Protein AF-A0A0G1VNF2-F1 (afdb_monomer_lite)

Foldseek 3Di:
DDDPDDDDDDPDDDDAAAAAEDPDPRLLLVLLCVLLVCVVVVVDLFSLVPCVDPNVCVPPNDPVSVVVDDDRPHDHDPPNRVVSNDDDDPVSVVLVVCCRVVRAYTDDPVVSVVVVVVD

Structure (mmCIF, N/CA/C/O backbone):
data_AF-A0A0G1VNF2-F1
#
_entry.id   AF-A0A0G1VNF2-F1
#
loop_
_atom_site.group_PDB
_atom_site.id
_atom_site.type_symbol
_atom_site.label_atom_id
_atom_site.label_alt_id
_atom_site.label_comp_id
_atom_site.label_asym_id
_atom_site.label_entity_id
_atom_site.label_seq_id
_atom_site.pdbx_PDB_ins_code
_atom_site.Cartn_x
_atom_site.Cartn_y
_atom_site.Cartn_z
_atom_site.occupancy
_atom_site.B_iso_or_equiv
_atom_site.auth_seq_id
_atom_site.auth_comp_id
_atom_site.auth_asym_id
_atom_site.auth_atom_id
_atom_site.pdbx_PDB_model_num
ATOM 1 N N . MET A 1 1 ? -29.318 34.586 -4.773 1.00 45.94 1 MET A N 1
ATOM 2 C CA . MET A 1 1 ? -29.113 33.212 -4.265 1.00 45.94 1 MET A CA 1
ATOM 3 C C . MET A 1 1 ? -27.645 32.850 -4.503 1.00 45.94 1 MET A C 1
ATOM 5 O O . MET A 1 1 ? -27.265 32.689 -5.652 1.00 45.94 1 MET A O 1
ATOM 9 N N . LYS A 1 2 ? -26.776 32.887 -3.480 1.00 45.94 2 LYS A N 1
ATOM 10 C CA . LYS A 1 2 ? -25.332 32.631 -3.655 1.00 45.94 2 LYS A CA 1
ATOM 11 C C . LYS A 1 2 ? -25.020 31.154 -3.403 1.00 45.94 2 LYS A C 1
ATOM 13 O O . LYS A 1 2 ? -25.146 30.673 -2.281 1.00 45.94 2 LYS A O 1
ATOM 18 N N . THR A 1 3 ? -24.579 30.490 -4.464 1.00 50.94 3 THR A N 1
ATOM 19 C CA . THR A 1 3 ? -23.721 29.304 -4.466 1.00 50.94 3 THR A CA 1
ATOM 20 C C . THR A 1 3 ? -22.710 29.198 -3.320 1.00 50.94 3 THR A C 1
ATOM 22 O O . THR A 1 3 ? -21.664 29.822 -3.464 1.00 50.94 3 THR A O 1
ATOM 25 N N . LYS A 1 4 ? -22.908 28.487 -2.200 1.00 53.19 4 LYS A N 1
ATOM 26 C CA . LYS A 1 4 ? -21.778 28.186 -1.282 1.00 53.19 4 LYS A CA 1
ATOM 27 C C . LYS A 1 4 ? -20.892 27.088 -1.901 1.00 53.19 4 LYS A C 1
ATOM 29 O O . LYS A 1 4 ? -20.850 25.972 -1.398 1.00 53.19 4 LYS A O 1
ATOM 34 N N . SER A 1 5 ? -20.225 27.367 -3.019 1.00 62.59 5 SER A N 1
ATOM 35 C CA . SER A 1 5 ? -19.241 26.448 -3.600 1.00 62.59 5 SER A CA 1
ATOM 36 C C . SER A 1 5 ? -17.854 26.738 -3.028 1.00 62.59 5 SER A C 1
ATOM 38 O O . SER A 1 5 ? -17.306 27.824 -3.211 1.00 62.59 5 SER A O 1
ATOM 40 N N . ILE A 1 6 ? -17.284 25.754 -2.336 1.00 58.75 6 ILE A N 1
ATOM 41 C CA . ILE A 1 6 ? -15.871 25.712 -1.946 1.00 58.75 6 ILE A CA 1
ATOM 42 C C . ILE A 1 6 ? -15.146 24.785 -2.925 1.00 58.75 6 ILE A C 1
ATOM 44 O O . ILE A 1 6 ? -15.425 23.591 -2.958 1.00 58.75 6 ILE A O 1
ATOM 48 N N . GLY A 1 7 ? -14.250 25.353 -3.737 1.00 55.41 7 GLY A N 1
ATOM 49 C CA . GLY A 1 7 ? -13.439 24.630 -4.723 1.00 55.41 7 GLY A CA 1
ATOM 50 C C . GLY A 1 7 ? -13.401 25.339 -6.077 1.00 55.41 7 GLY A C 1
ATOM 51 O O . GLY A 1 7 ? -14.222 25.060 -6.941 1.00 55.41 7 GLY A O 1
ATOM 52 N N . HIS A 1 8 ? -12.444 26.250 -6.264 1.00 64.31 8 HIS A N 1
ATOM 53 C CA . HIS A 1 8 ? -12.101 26.792 -7.581 1.00 64.31 8 HIS A CA 1
ATOM 54 C C . HIS A 1 8 ? -10.739 26.202 -7.976 1.00 64.31 8 HIS A C 1
ATOM 56 O O . HIS A 1 8 ? -9.764 26.397 -7.253 1.00 64.31 8 HIS A O 1
ATOM 62 N N . GLY A 1 9 ? -10.686 25.432 -9.067 1.00 70.88 9 GLY A N 1
ATOM 63 C CA . GLY A 1 9 ? -9.479 24.748 -9.552 1.00 70.88 9 GLY A CA 1
ATOM 64 C C . GLY A 1 9 ? -9.747 23.318 -10.039 1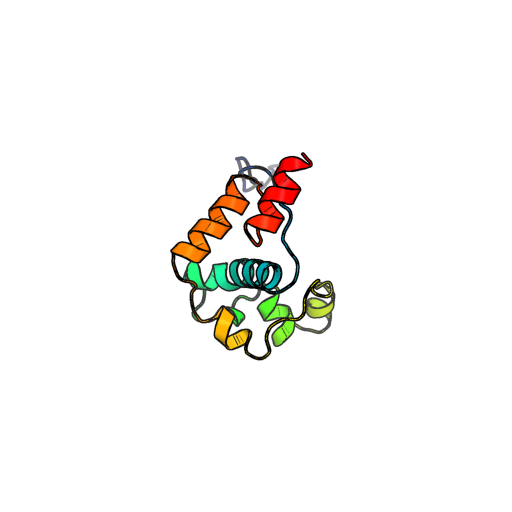.00 70.88 9 GLY A C 1
ATOM 65 O O . GLY A 1 9 ? -10.823 22.764 -9.818 1.00 70.88 9 GLY A O 1
ATOM 66 N N . HIS A 1 10 ? -8.767 22.705 -10.706 1.00 70.94 10 HIS A N 1
ATOM 67 C CA . HIS A 1 10 ? -8.861 21.309 -11.137 1.00 70.94 10 HIS A CA 1
ATOM 68 C C . HIS A 1 10 ? -8.750 20.375 -9.920 1.00 70.94 10 HIS A C 1
ATOM 70 O O . HIS A 1 10 ? -7.657 20.165 -9.392 1.00 70.94 10 HIS A O 1
ATOM 76 N N . LEU A 1 11 ? -9.887 19.816 -9.477 1.00 73.94 11 LEU A N 1
ATOM 77 C CA . LEU A 1 11 ? -9.961 18.805 -8.407 1.00 73.94 11 LEU A CA 1
ATOM 78 C C . LEU A 1 11 ? -9.088 17.577 -8.715 1.00 73.94 11 LEU A C 1
ATOM 80 O O . LEU A 1 11 ? -8.537 16.955 -7.809 1.00 73.94 11 LEU A O 1
ATOM 84 N N . TYR A 1 12 ? -8.953 17.248 -9.999 1.00 74.00 12 TYR A N 1
ATOM 85 C CA . TYR A 1 12 ? -8.151 16.138 -10.488 1.00 74.00 12 TYR A CA 1
ATOM 86 C C . TYR A 1 12 ? -6.847 16.652 -11.091 1.00 74.00 12 TYR A C 1
ATOM 88 O O . TYR A 1 12 ? -6.850 17.487 -11.993 1.00 74.00 12 TYR A O 1
ATOM 96 N N . GLN A 1 13 ? -5.731 16.123 -10.598 1.00 73.44 13 GLN A N 1
ATOM 97 C CA . GLN A 1 13 ? -4.398 16.372 -11.136 1.00 73.44 13 GLN A CA 1
ATOM 98 C C . GLN A 1 13 ? -3.996 15.163 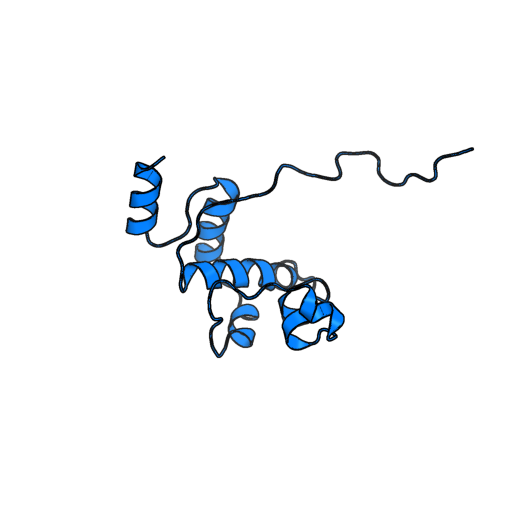-11.993 1.00 73.44 13 GLN A C 1
ATOM 100 O O . GLN A 1 13 ? -3.367 14.225 -11.508 1.00 73.44 13 GLN A O 1
ATOM 105 N N . GLY A 1 14 ? -4.416 15.171 -13.262 1.00 76.88 14 GLY A N 1
ATOM 106 C CA . GLY A 1 14 ? -4.137 14.106 -14.232 1.00 76.88 14 GLY A CA 1
ATOM 107 C C . GLY A 1 14 ? -5.167 12.969 -14.273 1.00 76.88 14 GLY A C 1
ATOM 108 O O . GLY A 1 14 ? -6.163 12.963 -13.551 1.00 76.88 14 GLY A O 1
ATOM 109 N N . THR A 1 15 ? -4.928 12.014 -15.174 1.00 83.56 15 THR A N 1
ATOM 110 C CA . THR A 1 15 ? -5.737 10.798 -15.347 1.00 83.56 15 THR A CA 1
ATOM 111 C C . THR A 1 15 ? -5.365 9.711 -14.329 1.00 83.56 15 THR A C 1
ATOM 113 O O . THR A 1 15 ? -4.421 9.851 -13.548 1.00 83.56 15 THR A O 1
ATOM 116 N N . TYR A 1 16 ? -6.098 8.594 -14.345 1.00 85.25 16 TYR A N 1
ATOM 117 C CA . TYR A 1 16 ? -5.722 7.391 -13.601 1.00 85.25 16 TYR A CA 1
ATOM 118 C C . 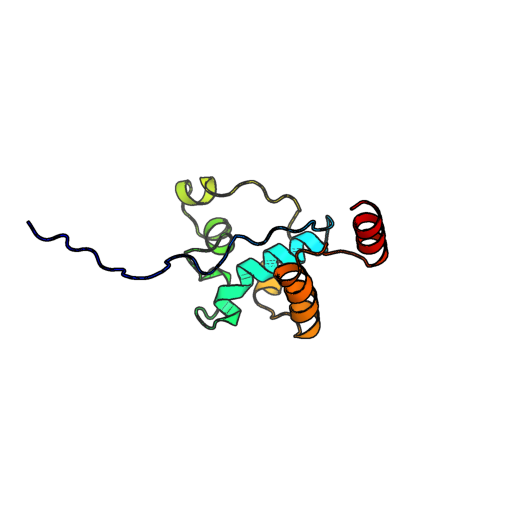TYR A 1 16 ? -4.450 6.745 -14.179 1.00 85.25 16 TYR A C 1
ATOM 120 O O . TYR A 1 16 ? -4.106 6.936 -15.347 1.00 85.25 16 TYR A O 1
ATOM 128 N N . LYS A 1 17 ? -3.754 5.951 -13.359 1.00 88.19 17 LYS A N 1
ATOM 129 C CA . LYS A 1 17 ? -2.634 5.104 -13.795 1.00 88.19 17 LYS A CA 1
ATOM 130 C C . LYS A 1 17 ? -3.114 3.667 -13.947 1.00 88.19 17 LYS A C 1
ATOM 132 O O . LYS A 1 17 ? -3.770 3.144 -13.050 1.00 88.19 17 LYS A O 1
ATOM 137 N N . SER A 1 18 ? -2.799 3.049 -15.079 1.00 91.56 18 SER A N 1
ATOM 138 C CA . SER A 1 18 ? -3.124 1.657 -15.384 1.00 91.56 18 SER A CA 1
ATOM 139 C C . SER A 1 18 ? -1.970 1.047 -16.162 1.00 91.56 18 SER A C 1
ATOM 141 O O . SER A 1 18 ? -1.459 1.666 -17.093 1.00 91.56 18 SER A O 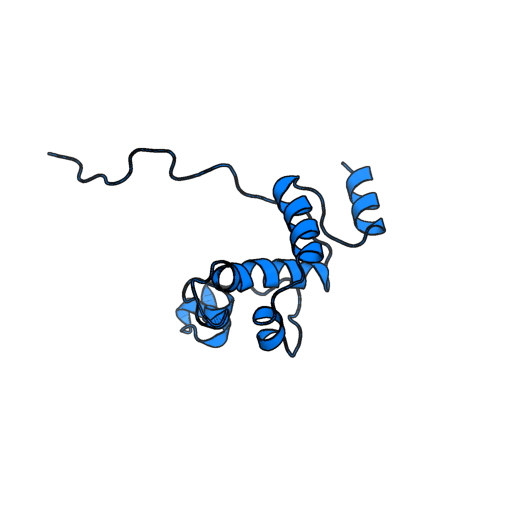1
ATOM 143 N N . PHE A 1 19 ? -1.531 -0.126 -15.728 1.00 92.94 19 PHE A N 1
ATOM 144 C CA . PHE A 1 19 ? -0.462 -0.891 -16.349 1.00 92.94 19 PHE A CA 1
ATOM 145 C C . PHE A 1 19 ? -0.643 -2.377 -16.004 1.00 92.94 19 PHE A C 1
ATOM 147 O O . PHE A 1 19 ? -1.233 -2.682 -14.961 1.00 92.94 19 PHE A O 1
ATOM 154 N N . PRO A 1 20 ? -0.175 -3.302 -16.860 1.00 95.00 20 PRO A N 1
ATOM 155 C CA . PRO A 1 20 ? -0.202 -4.729 -16.562 1.00 95.00 20 PRO A CA 1
ATOM 156 C C . PRO A 1 20 ? 0.685 -5.061 -15.362 1.00 95.00 20 PRO A C 1
ATOM 158 O O . PRO A 1 20 ? 1.794 -4.542 -15.246 1.00 95.00 20 PRO A O 1
ATOM 161 N N . ILE A 1 21 ? 0.208 -5.952 -14.503 1.00 95.00 21 ILE A N 1
ATOM 162 C CA . ILE A 1 21 ? 0.963 -6.476 -13.366 1.00 95.00 21 ILE A CA 1
ATOM 163 C C . ILE A 1 21 ? 0.998 -7.990 -13.521 1.00 95.00 21 ILE A C 1
ATOM 165 O O . ILE A 1 21 ? -0.048 -8.593 -13.772 1.00 95.00 21 ILE A O 1
ATOM 169 N N . GLU A 1 22 ? 2.182 -8.584 -13.423 1.00 94.50 22 GLU A N 1
ATOM 170 C CA . GLU A 1 22 ? 2.314 -10.036 -13.393 1.00 94.50 22 GLU A CA 1
ATOM 171 C C . GLU A 1 22 ? 1.633 -10.596 -12.135 1.00 94.50 22 GLU A C 1
ATOM 173 O O . GLU A 1 22 ? 1.583 -9.941 -11.087 1.00 94.50 22 GLU A O 1
ATOM 178 N N . GLU A 1 23 ? 1.042 -11.784 -12.246 1.00 87.44 23 GLU A N 1
ATOM 179 C CA . GLU A 1 23 ? 0.414 -12.438 -11.098 1.00 87.44 23 GLU A CA 1
ATOM 180 C C . GLU A 1 23 ? 1.475 -12.819 -10.036 1.00 87.44 23 GLU A C 1
ATOM 182 O O . GLU A 1 23 ? 2.650 -12.466 -10.134 1.00 87.44 23 GLU A O 1
ATOM 187 N N . ASP A 1 24 ? 1.058 -13.468 -8.952 1.00 88.50 24 ASP A N 1
ATOM 188 C CA . ASP A 1 24 ? 1.933 -13.860 -7.838 1.00 88.50 24 ASP A CA 1
ATOM 189 C C . ASP A 1 24 ? 2.478 -12.684 -6.998 1.00 88.50 24 ASP A C 1
ATOM 191 O O . ASP A 1 24 ? 1.728 -11.820 -6.520 1.00 88.50 24 ASP A O 1
ATOM 195 N N . GLN A 1 25 ? 3.788 -12.684 -6.729 1.00 90.94 25 GLN A N 1
ATOM 196 C CA . GLN A 1 25 ? 4.444 -11.762 -5.800 1.00 90.94 25 GLN A CA 1
ATOM 197 C C . GLN A 1 25 ? 4.359 -10.302 -6.258 1.00 90.94 25 GLN A C 1
ATOM 199 O O . GLN A 1 25 ? 4.231 -9.397 -5.427 1.00 90.94 25 GLN A O 1
ATOM 204 N N . HIS A 1 26 ? 4.355 -10.064 -7.569 1.00 92.94 26 HIS A N 1
ATOM 205 C CA . HIS A 1 26 ? 4.317 -8.727 -8.158 1.00 92.94 26 HIS A CA 1
ATOM 206 C C . HIS A 1 26 ? 2.996 -8.028 -7.835 1.00 92.94 26 HIS A C 1
ATOM 208 O O . HIS A 1 26 ? 2.991 -6.914 -7.303 1.00 92.94 26 HIS A O 1
ATOM 214 N N . ALA A 1 27 ? 1.872 -8.729 -8.008 1.00 94.00 27 ALA A N 1
ATOM 215 C CA . ALA A 1 27 ? 0.555 -8.251 -7.598 1.00 94.00 27 ALA A CA 1
ATOM 216 C C . ALA A 1 27 ? 0.479 -7.949 -6.091 1.00 94.00 27 ALA A C 1
ATOM 218 O O . ALA A 1 27 ? -0.032 -6.895 -5.696 1.00 94.00 27 ALA A O 1
ATOM 219 N N . THR A 1 28 ? 1.027 -8.821 -5.234 1.00 94.12 28 THR A N 1
ATOM 220 C CA . THR A 1 28 ? 1.055 -8.557 -3.782 1.00 94.12 28 THR A CA 1
ATOM 221 C C . THR A 1 28 ? 1.907 -7.337 -3.425 1.00 94.12 28 THR A C 1
ATOM 223 O O . THR A 1 28 ? 1.520 -6.566 -2.543 1.00 94.12 28 THR A O 1
ATOM 226 N N . THR A 1 29 ? 2.999 -7.094 -4.155 1.00 93.44 29 THR A N 1
ATOM 227 C CA . THR A 1 29 ? 3.858 -5.916 -3.985 1.00 93.44 29 THR A CA 1
ATOM 228 C C . THR A 1 29 ? 3.117 -4.625 -4.316 1.00 93.44 29 THR A C 1
ATOM 230 O O . THR A 1 29 ? 3.172 -3.669 -3.537 1.00 93.44 29 THR A O 1
ATOM 233 N N . VAL A 1 30 ? 2.337 -4.597 -5.402 1.00 94.38 30 VAL A N 1
ATOM 234 C CA . VAL A 1 30 ? 1.522 -3.420 -5.749 1.00 94.38 30 VAL A CA 1
ATOM 235 C C . VAL A 1 30 ? 0.422 -3.172 -4.712 1.00 94.38 30 VAL A C 1
ATOM 237 O O . VAL A 1 30 ? 0.214 -2.031 -4.291 1.00 94.38 30 VAL A O 1
ATOM 240 N N . ILE A 1 31 ? -0.257 -4.227 -4.242 1.00 95.19 31 ILE A N 1
ATOM 241 C CA . 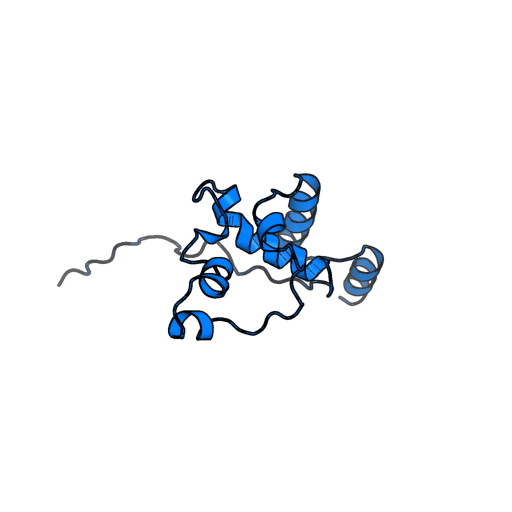ILE A 1 31 ? -1.272 -4.110 -3.181 1.00 95.19 31 ILE A CA 1
ATOM 242 C C . ILE A 1 31 ? -0.640 -3.540 -1.905 1.00 95.19 31 ILE A C 1
ATOM 244 O O . ILE A 1 31 ? -1.160 -2.575 -1.334 1.00 95.19 31 ILE A O 1
ATOM 248 N N . ARG A 1 32 ? 0.513 -4.081 -1.490 1.00 94.94 32 ARG A N 1
ATOM 249 C CA . ARG A 1 32 ? 1.264 -3.597 -0.328 1.00 94.94 32 ARG A CA 1
ATOM 250 C C . ARG A 1 32 ? 1.671 -2.141 -0.496 1.00 94.94 32 ARG A C 1
ATOM 252 O O . ARG A 1 32 ? 1.495 -1.370 0.441 1.00 94.94 32 ARG A O 1
ATOM 259 N N . TYR A 1 33 ? 2.154 -1.739 -1.669 1.00 94.25 33 TYR A N 1
ATOM 260 C CA . TYR A 1 33 ? 2.527 -0.351 -1.944 1.00 94.25 33 TYR A CA 1
ATOM 261 C C . TYR A 1 33 ? 1.368 0.624 -1.707 1.00 94.25 33 TYR A C 1
ATOM 263 O O . TYR A 1 33 ? 1.551 1.654 -1.052 1.00 94.25 33 TYR A O 1
ATOM 271 N N . VAL A 1 34 ? 0.170 0.293 -2.201 1.00 94.69 34 VAL A N 1
ATOM 272 C CA . VAL A 1 34 ? -1.029 1.125 -2.014 1.00 94.69 34 VAL A CA 1
ATOM 273 C C . VAL A 1 34 ? -1.425 1.183 -0.540 1.00 94.69 34 VAL A C 1
ATOM 275 O O . VAL A 1 34 ? -1.666 2.265 -0.002 1.00 94.69 34 VAL A O 1
ATOM 278 N N . GLU A 1 35 ? -1.473 0.035 0.134 1.00 96.25 35 GLU A N 1
ATOM 279 C CA . GLU A 1 35 ? -1.908 -0.053 1.533 1.00 96.25 35 GLU A CA 1
ATOM 280 C C . GLU A 1 35 ? -0.894 0.530 2.522 1.00 96.25 35 GLU A C 1
ATOM 282 O O . GLU A 1 35 ? -1.275 0.997 3.594 1.00 96.25 35 GLU A O 1
ATOM 287 N N . GLN A 1 36 ? 0.381 0.576 2.141 1.00 95.50 36 GLN A N 1
ATOM 288 C CA . GLN A 1 36 ? 1.462 1.182 2.909 1.00 95.50 36 GLN A CA 1
ATOM 289 C C . GLN A 1 36 ? 1.569 2.703 2.697 1.00 95.50 36 GLN A C 1
ATOM 291 O O . GLN A 1 36 ? 2.230 3.389 3.479 1.00 95.50 36 GLN A O 1
ATOM 296 N N . ASN A 1 37 ? 0.913 3.271 1.681 1.00 94.94 37 ASN A N 1
ATOM 297 C CA . ASN A 1 37 ? 1.011 4.700 1.373 1.00 94.94 37 ASN A CA 1
ATOM 298 C C . ASN A 1 37 ? 0.696 5.628 2.573 1.00 94.94 37 ASN A C 1
ATOM 300 O O . ASN A 1 37 ? 1.484 6.540 2.820 1.00 94.94 37 ASN A O 1
ATOM 304 N N . PRO A 1 38 ? -0.360 5.400 3.384 1.00 96.69 38 PRO A N 1
ATOM 305 C CA . PRO A 1 38 ? -0.632 6.224 4.567 1.00 96.69 38 PRO A CA 1
ATOM 306 C C . PRO A 1 38 ? 0.477 6.163 5.625 1.00 96.69 38 PRO A C 1
ATOM 308 O O . PRO A 1 38 ? 0.770 7.171 6.265 1.00 96.69 38 PRO A O 1
ATOM 311 N N . LEU A 1 39 ? 1.109 4.995 5.792 1.00 95.69 39 LEU A N 1
ATOM 312 C CA . LEU A 1 39 ? 2.242 4.807 6.700 1.00 95.69 39 LEU A CA 1
ATOM 313 C C . LEU A 1 39 ? 3.471 5.578 6.195 1.00 95.69 39 LEU A C 1
ATOM 315 O O . LEU A 1 39 ? 4.084 6.332 6.947 1.00 95.69 39 LEU A O 1
ATOM 319 N N . ARG A 1 40 ? 3.787 5.469 4.898 1.00 93.19 40 ARG A N 1
ATOM 320 C CA . ARG A 1 40 ? 4.894 6.207 4.256 1.00 93.19 40 ARG A CA 1
ATOM 321 C C . ARG A 1 40 ? 4.695 7.717 4.278 1.00 93.19 40 ARG A C 1
ATOM 323 O O . ARG A 1 40 ? 5.645 8.457 4.508 1.00 93.19 40 ARG A O 1
ATOM 330 N N . ALA A 1 41 ? 3.458 8.166 4.089 1.00 94.50 41 ALA A N 1
ATOM 331 C CA . ALA A 1 41 ? 3.068 9.567 4.195 1.00 94.50 41 ALA A CA 1
ATOM 332 C C . ALA A 1 41 ? 3.013 10.076 5.649 1.00 94.50 41 ALA A C 1
ATOM 334 O O . ALA A 1 41 ? 2.661 11.232 5.868 1.00 94.50 41 ALA A O 1
ATOM 335 N N . LYS A 1 42 ? 3.353 9.233 6.640 1.00 95.62 42 LYS A N 1
ATOM 336 C CA . LYS A 1 42 ? 3.339 9.551 8.077 1.00 95.62 42 LYS A CA 1
ATOM 337 C C . LYS A 1 42 ? 1.966 10.004 8.594 1.00 95.62 42 LYS A C 1
ATOM 339 O O . LYS A 1 42 ? 1.882 10.740 9.570 1.00 95.62 42 LYS A O 1
ATOM 344 N N . LEU A 1 43 ? 0.885 9.550 7.955 1.00 97.31 43 LEU A N 1
ATOM 345 C CA . LEU A 1 43 ? -0.492 9.832 8.381 1.00 97.31 43 LEU A CA 1
ATOM 346 C C . LEU A 1 43 ? -0.949 8.906 9.514 1.00 97.31 43 LEU A C 1
ATOM 348 O O . LEU A 1 43 ? -1.903 9.215 10.224 1.00 97.31 43 LEU A O 1
ATOM 352 N N . VAL A 1 44 ? -0.295 7.753 9.654 1.00 97.56 44 VAL A N 1
ATOM 353 C CA . VAL A 1 44 ? -0.574 6.724 10.660 1.00 97.56 44 VAL A CA 1
ATOM 354 C C . VAL A 1 44 ? 0.729 6.074 11.120 1.00 97.56 44 VAL A C 1
ATOM 356 O O . VAL A 1 44 ? 1.705 6.050 10.373 1.00 97.56 44 VAL A O 1
ATOM 359 N N . HIS A 1 45 ? 0.737 5.507 12.329 1.00 96.69 45 HIS A N 1
ATOM 360 C CA . HIS A 1 45 ? 1.878 4.741 12.851 1.00 96.69 45 HIS A CA 1
ATOM 361 C C . HIS A 1 45 ? 1.885 3.280 12.391 1.00 96.69 45 HIS A C 1
ATOM 363 O O . HIS A 1 45 ? 2.944 2.657 12.352 1.00 96.69 45 HIS A O 1
ATOM 369 N N . LYS A 1 46 ? 0.715 2.729 12.049 1.00 97.50 46 LYS A N 1
ATOM 370 C CA . LYS A 1 46 ? 0.570 1.395 11.463 1.00 97.50 46 LYS A CA 1
ATOM 371 C C . LYS A 1 46 ? -0.371 1.461 10.268 1.00 97.50 46 LYS A C 1
ATOM 373 O O . LYS A 1 46 ? -1.384 2.158 10.309 1.00 97.50 46 LYS A O 1
ATOM 378 N N . ALA A 1 47 ? -0.067 0.719 9.209 1.00 97.62 47 ALA A N 1
ATOM 379 C CA . ALA A 1 47 ? -0.828 0.758 7.960 1.00 97.62 47 ALA A CA 1
ATOM 380 C C . ALA A 1 47 ? -2.316 0.407 8.159 1.00 97.62 47 ALA A C 1
ATOM 382 O O . ALA A 1 47 ? -3.191 1.005 7.531 1.00 97.62 47 ALA A O 1
ATOM 383 N N . GLN A 1 48 ? -2.626 -0.524 9.069 1.00 97.75 48 GLN A N 1
ATOM 384 C CA . GLN A 1 48 ? -4.003 -0.929 9.358 1.00 97.75 48 GLN A CA 1
ATOM 385 C C . GLN A 1 48 ? -4.844 0.143 10.057 1.00 97.75 48 GLN A C 1
ATOM 387 O O . GLN A 1 48 ? -6.063 0.013 10.068 1.00 97.75 48 GLN A O 1
ATOM 392 N N . ASP A 1 49 ? -4.239 1.199 10.605 1.00 98.00 49 ASP A N 1
ATOM 393 C CA . ASP A 1 49 ? -4.976 2.253 11.312 1.00 98.00 49 ASP A CA 1
ATOM 394 C C . ASP A 1 49 ? -5.646 3.239 10.334 1.00 98.00 49 ASP A C 1
ATOM 396 O O . ASP A 1 49 ? -6.488 4.057 10.717 1.00 98.00 49 ASP A O 1
ATOM 400 N N . TRP A 1 50 ? -5.318 3.152 9.039 1.00 98.00 50 TRP A N 1
ATOM 401 C CA . TRP A 1 50 ? -5.897 4.001 8.007 1.00 98.00 50 TRP A CA 1
ATOM 402 C C . TRP A 1 50 ? -7.327 3.581 7.641 1.00 98.00 50 TRP A C 1
ATOM 404 O O . TRP A 1 50 ? -7.554 2.746 6.762 1.00 98.00 50 TRP A O 1
ATOM 414 N N . LYS A 1 51 ? -8.315 4.228 8.271 1.00 96.75 51 LYS A N 1
ATOM 415 C CA . LYS A 1 51 ? -9.759 3.927 8.138 1.00 96.75 51 LYS A CA 1
ATOM 416 C C . LYS A 1 51 ? -10.304 3.953 6.704 1.00 96.75 51 LYS A C 1
ATOM 418 O O . LYS A 1 51 ? -11.321 3.320 6.412 1.00 96.75 51 LYS A O 1
ATOM 423 N N . TYR A 1 52 ? -9.644 4.681 5.805 1.00 95.69 52 TYR A N 1
ATOM 424 C CA . TYR A 1 52 ? -10.061 4.821 4.408 1.00 95.69 52 TYR A CA 1
ATOM 425 C C . TYR A 1 52 ? -9.450 3.759 3.478 1.00 95.69 52 TYR A C 1
ATOM 427 O O . TYR A 1 52 ? -9.825 3.699 2.310 1.00 95.69 52 TYR A O 1
ATOM 435 N N . GLY A 1 53 ? -8.548 2.907 3.980 1.00 95.94 53 GLY A N 1
ATOM 436 C CA . GLY A 1 53 ? -7.878 1.858 3.209 1.00 95.94 53 GLY A CA 1
ATOM 437 C C . GLY A 1 53 ? -8.609 0.515 3.212 1.00 95.94 53 GLY A C 1
ATOM 438 O O . GLY A 1 53 ? -9.392 0.195 4.110 1.00 95.94 53 GLY A O 1
ATOM 439 N N . SER A 1 54 ? -8.308 -0.314 2.214 1.00 96.56 54 SER A N 1
ATOM 440 C CA . SER A 1 54 ? -8.791 -1.696 2.119 1.00 96.56 54 SER A CA 1
ATOM 441 C C . SER A 1 54 ? -8.278 -2.579 3.258 1.00 96.56 54 SER A C 1
ATOM 443 O O . SER A 1 54 ? -9.045 -3.395 3.766 1.00 96.56 54 SER A O 1
ATOM 445 N N . LEU A 1 55 ? -7.042 -2.370 3.726 1.00 97.19 55 LEU A N 1
ATOM 446 C CA . LEU A 1 55 ? -6.465 -3.096 4.862 1.00 97.19 55 LEU A CA 1
ATOM 447 C C . LEU A 1 55 ? -7.309 -2.951 6.136 1.00 97.19 55 LEU A C 1
ATOM 449 O O . LEU A 1 55 ? -7.727 -3.956 6.714 1.00 97.19 55 LEU A O 1
ATOM 453 N N . TYR A 1 56 ? -7.630 -1.713 6.528 1.00 97.88 56 TYR A N 1
ATOM 454 C CA . TYR A 1 56 ? -8.512 -1.447 7.667 1.00 97.88 56 TYR A CA 1
ATOM 455 C C . TYR A 1 56 ? -9.870 -2.122 7.482 1.00 97.88 56 TYR A C 1
ATOM 457 O O . TYR A 1 56 ? -10.360 -2.802 8.380 1.00 97.88 56 TYR A O 1
ATOM 465 N N . ARG A 1 57 ? -10.479 -1.981 6.297 1.00 97.50 57 ARG A N 1
ATOM 466 C CA . ARG A 1 57 ? -11.796 -2.570 6.020 1.00 97.50 57 ARG A CA 1
ATOM 467 C C . ARG A 1 57 ? -11.780 -4.095 6.146 1.00 97.50 57 ARG A C 1
ATOM 469 O O . ARG A 1 57 ? -12.725 -4.642 6.709 1.00 97.50 57 ARG A O 1
ATOM 476 N N . ARG A 1 58 ? -10.722 -4.778 5.688 1.00 96.06 58 ARG A N 1
ATOM 477 C CA . ARG A 1 58 ? -10.586 -6.240 5.836 1.00 96.06 58 ARG A CA 1
ATOM 478 C C . ARG A 1 58 ? -10.467 -6.663 7.301 1.00 96.06 58 ARG A C 1
ATOM 480 O O . ARG A 1 58 ? -11.155 -7.599 7.706 1.00 96.06 58 ARG A O 1
ATOM 487 N N . LEU A 1 59 ? -9.650 -5.968 8.092 1.00 95.94 59 LEU A N 1
ATOM 488 C CA . LEU A 1 59 ? -9.351 -6.357 9.475 1.00 95.94 59 LEU A CA 1
ATOM 489 C C . LEU A 1 59 ? -10.424 -5.903 10.472 1.00 95.94 59 LEU A C 1
ATOM 491 O O . LEU A 1 59 ? -10.935 -6.706 11.247 1.00 95.94 59 LEU A O 1
ATOM 495 N N . SER A 1 60 ? -10.802 -4.629 10.415 1.00 96.62 60 SER A N 1
ATOM 496 C CA . SER A 1 60 ? -11.594 -3.945 11.446 1.00 96.62 60 SER A CA 1
ATOM 497 C C . SER A 1 60 ? -12.879 -3.308 10.911 1.00 96.62 60 SER A C 1
ATOM 499 O O . SER A 1 60 ? -13.625 -2.694 11.670 1.00 96.62 60 SER A O 1
ATOM 501 N N . GLY A 1 61 ? -13.159 -3.437 9.611 1.00 96.19 61 GLY A N 1
ATOM 502 C CA . GLY A 1 61 ? -14.372 -2.898 9.006 1.00 96.19 61 GLY A CA 1
ATOM 503 C C . GLY A 1 61 ? -15.645 -3.605 9.475 1.00 96.19 61 GLY A C 1
ATOM 504 O O . GLY A 1 61 ? -15.676 -4.814 9.704 1.00 96.19 61 GLY A O 1
ATOM 505 N N . THR A 1 62 ? -16.738 -2.852 9.542 1.00 97.38 62 THR A N 1
ATOM 506 C CA . THR A 1 62 ? -18.094 -3.398 9.706 1.00 97.38 62 THR A CA 1
ATOM 507 C C . THR A 1 62 ? -18.460 -4.341 8.547 1.00 97.38 62 THR A C 1
ATOM 509 O O . THR A 1 62 ? -17.900 -4.212 7.452 1.00 97.38 62 THR A O 1
ATOM 512 N N . PRO A 1 63 ? -19.461 -5.232 8.699 1.00 97.12 63 PRO A N 1
ATOM 513 C CA . PRO A 1 63 ? -19.929 -6.081 7.599 1.00 97.12 63 PRO A CA 1
ATOM 514 C C . PRO A 1 63 ? -20.289 -5.290 6.332 1.00 97.12 63 PRO A C 1
ATOM 516 O O . PRO A 1 63 ? -19.957 -5.696 5.221 1.00 97.12 63 PRO A O 1
ATOM 519 N N . LYS A 1 64 ? -20.894 -4.103 6.488 1.00 96.94 64 LYS A N 1
ATOM 520 C CA . LYS A 1 64 ? -21.209 -3.208 5.366 1.00 96.94 64 LYS A CA 1
ATOM 521 C C . LYS A 1 64 ? -19.948 -2.699 4.659 1.00 96.94 64 LYS A C 1
ATOM 523 O O . LYS A 1 64 ? -19.934 -2.656 3.436 1.00 96.94 64 LYS A O 1
ATOM 528 N N . GLN A 1 65 ? -18.905 -2.333 5.404 1.00 96.25 65 GLN A N 1
ATOM 529 C CA . GLN A 1 65 ? -17.637 -1.863 4.834 1.00 96.25 65 GLN A CA 1
ATOM 530 C C . GLN A 1 65 ? -16.849 -2.986 4.157 1.00 96.25 65 GLN A C 1
ATOM 532 O O . GLN A 1 65 ? -16.233 -2.745 3.122 1.00 96.25 65 GLN A O 1
ATOM 537 N N . LYS A 1 66 ? -16.893 -4.208 4.702 1.00 96.44 66 LYS A N 1
ATOM 538 C CA . LYS A 1 66 ? -16.254 -5.386 4.097 1.00 96.44 66 LYS A CA 1
ATOM 539 C C . LYS A 1 66 ? -16.850 -5.721 2.729 1.00 96.44 66 LYS A C 1
ATOM 541 O O . LYS A 1 66 ? -16.098 -6.016 1.811 1.00 96.44 66 LYS A O 1
ATOM 546 N N . ARG A 1 67 ? -18.169 -5.560 2.556 1.00 96.25 67 ARG A N 1
ATOM 547 C CA . ARG A 1 67 ? -18.857 -5.739 1.260 1.00 96.25 67 ARG A CA 1
ATOM 548 C C . ARG A 1 67 ? -18.444 -4.745 0.168 1.00 96.25 67 ARG A C 1
ATOM 550 O O . ARG A 1 67 ? -18.778 -4.967 -0.986 1.00 96.25 67 ARG A O 1
ATOM 557 N N . LEU A 1 68 ? -17.743 -3.659 0.507 1.00 95.38 68 LEU A N 1
ATOM 558 C CA . LEU A 1 68 ? -17.200 -2.728 -0.492 1.00 95.38 68 LEU A CA 1
ATOM 559 C C . LEU A 1 68 ? -15.944 -3.270 -1.185 1.00 95.38 68 LEU A C 1
ATOM 561 O O . LEU A 1 68 ? -15.450 -2.638 -2.114 1.00 95.38 68 LEU A O 1
ATOM 565 N N . LEU A 1 69 ? -15.376 -4.371 -0.691 1.00 95.81 69 LEU A N 1
ATOM 566 C CA . LEU A 1 69 ? -14.157 -4.952 -1.227 1.00 95.81 69 LEU A CA 1
ATOM 567 C C . LEU A 1 69 ? -14.499 -6.105 -2.164 1.00 95.81 69 LEU A C 1
ATOM 569 O O . LEU A 1 69 ? -15.202 -7.037 -1.777 1.00 95.81 69 LEU A O 1
ATOM 573 N N . ALA A 1 70 ? -13.949 -6.056 -3.373 1.00 94.69 70 ALA A N 1
ATOM 574 C CA . ALA A 1 70 ? -13.876 -7.228 -4.229 1.00 94.69 70 ALA A CA 1
ATOM 575 C C . ALA A 1 70 ? -12.868 -8.244 -3.651 1.00 94.69 70 ALA A C 1
ATOM 577 O O . ALA A 1 70 ? -11.952 -7.848 -2.913 1.00 94.69 70 ALA A O 1
ATOM 578 N N . PRO A 1 71 ? -13.005 -9.541 -3.982 1.00 92.69 71 PRO A N 1
ATOM 579 C CA . PRO A 1 71 ? -11.946 -10.514 -3.746 1.00 92.69 71 PRO A CA 1
ATOM 580 C C . PRO A 1 71 ? -10.630 -10.029 -4.361 1.00 92.69 71 PRO A C 1
ATOM 582 O O . PRO A 1 71 ? -10.624 -9.422 -5.433 1.00 92.69 71 PRO A O 1
ATOM 585 N N . LEU A 1 72 ? -9.517 -10.276 -3.673 1.00 92.38 72 LEU A N 1
ATOM 586 C CA . LEU A 1 72 ? -8.204 -9.958 -4.224 1.00 92.38 72 LEU A CA 1
ATOM 587 C C . LEU A 1 72 ? -7.877 -10.924 -5.372 1.00 92.38 72 LEU A C 1
ATOM 589 O O . LEU A 1 72 ? -8.226 -12.101 -5.271 1.00 92.38 72 LEU A O 1
ATOM 593 N N . PRO A 1 73 ? -7.187 -10.453 -6.428 1.00 90.94 73 PRO A N 1
ATOM 594 C CA . PRO A 1 73 ? -6.796 -11.303 -7.553 1.00 90.94 73 PRO A CA 1
ATOM 595 C C . PRO A 1 73 ? -5.757 -12.357 -7.149 1.00 90.94 73 PRO A C 1
ATOM 597 O O . PRO A 1 73 ? -5.657 -13.399 -7.781 1.00 90.94 73 PRO A O 1
ATOM 600 N N . VAL A 1 74 ? -5.015 -12.103 -6.066 1.00 93.81 74 VAL A N 1
ATOM 601 C CA . VAL A 1 74 ? 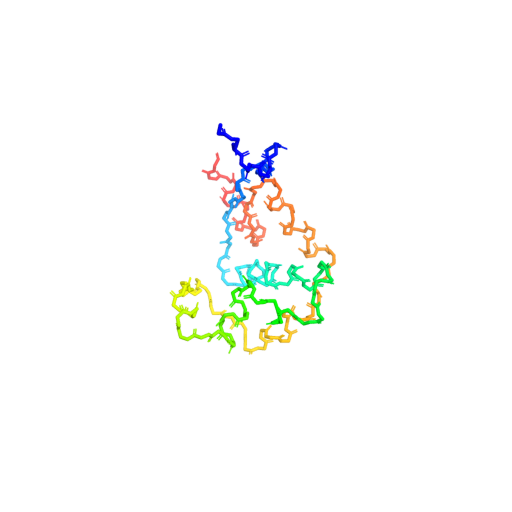-3.988 -12.991 -5.517 1.00 93.81 74 VAL A CA 1
ATOM 602 C C . VAL A 1 74 ? -4.187 -13.189 -4.017 1.00 93.81 74 VAL A C 1
ATOM 604 O O . VAL A 1 74 ? -4.748 -12.334 -3.320 1.00 93.81 74 VAL A O 1
ATOM 607 N N . ARG A 1 75 ? -3.712 -14.324 -3.498 1.00 93.62 75 ARG A N 1
ATOM 608 C CA . ARG A 1 75 ? -3.674 -14.569 -2.052 1.00 93.62 75 ARG A CA 1
ATOM 609 C C . ARG A 1 75 ? -2.586 -13.706 -1.420 1.00 93.62 75 ARG A C 1
ATOM 611 O O . ARG A 1 75 ? -1.468 -13.652 -1.917 1.00 93.62 75 ARG A O 1
ATOM 618 N N . LEU A 1 76 ? -2.915 -13.051 -0.310 1.00 94.12 76 LEU A N 1
ATOM 619 C CA . LEU A 1 76 ? -1.921 -12.317 0.469 1.00 94.12 76 LEU A CA 1
ATOM 620 C C . LEU A 1 76 ? -1.018 -13.292 1.247 1.00 94.12 76 LEU A C 1
ATOM 622 O O . LEU A 1 76 ? -1.507 -14.342 1.678 1.00 94.12 76 LEU A O 1
ATOM 626 N N . PRO A 1 77 ? 0.255 -12.933 1.489 1.00 92.75 77 PRO A N 1
ATOM 627 C CA . PRO A 1 77 ? 1.153 -13.680 2.366 1.00 92.75 77 PRO A CA 1
ATOM 628 C C . PRO A 1 77 ? 0.566 -13.907 3.765 1.00 92.75 77 PRO A C 1
ATOM 630 O O . PRO A 1 77 ? -0.179 -13.078 4.294 1.00 92.75 77 PRO A O 1
ATOM 633 N N . VAL A 1 78 ? 0.944 -15.010 4.414 1.00 92.25 78 VAL A N 1
ATOM 634 C CA . VAL A 1 78 ? 0.445 -15.373 5.757 1.00 92.25 78 VAL A CA 1
ATOM 635 C C . VAL A 1 78 ? 0.746 -14.274 6.786 1.00 92.25 78 VAL A C 1
ATOM 637 O O . VAL A 1 78 ? -0.087 -13.925 7.618 1.00 92.25 78 VAL A O 1
ATOM 640 N N . ASN A 1 79 ? 1.929 -13.675 6.696 1.00 94.25 79 ASN A N 1
ATOM 641 C CA . ASN A 1 79 ? 2.440 -12.614 7.560 1.00 94.25 79 ASN A CA 1
ATOM 642 C C . ASN A 1 79 ? 2.237 -11.206 6.968 1.00 94.25 79 ASN A C 1
ATOM 644 O O . ASN A 1 79 ? 2.945 -10.273 7.357 1.00 94.25 79 ASN A O 1
ATOM 648 N N . TYR A 1 80 ? 1.261 -11.023 6.074 1.00 95.31 80 TYR A N 1
ATOM 649 C CA . TYR A 1 80 ? 1.053 -9.767 5.345 1.00 95.31 80 TYR A CA 1
ATOM 650 C C . TYR A 1 80 ? 0.952 -8.525 6.245 1.00 95.31 80 TYR A C 1
ATOM 652 O O . TYR A 1 80 ? 1.495 -7.472 5.919 1.00 95.31 80 TYR A O 1
ATOM 660 N N . LEU A 1 81 ? 0.318 -8.631 7.422 1.00 96.25 81 LEU A N 1
ATOM 661 C CA . LEU A 1 81 ? 0.211 -7.502 8.357 1.00 96.25 81 LEU A CA 1
ATOM 662 C C . LEU A 1 81 ? 1.581 -7.024 8.875 1.00 96.25 81 LEU A C 1
ATOM 664 O O . LEU A 1 81 ? 1.766 -5.836 9.136 1.00 96.25 81 LEU A O 1
ATOM 668 N N . ARG A 1 82 ? 2.552 -7.931 9.022 1.00 95.56 82 ARG A N 1
ATOM 669 C CA . ARG A 1 82 ? 3.933 -7.573 9.372 1.00 95.56 82 ARG A CA 1
ATOM 670 C C . ARG A 1 82 ? 4.632 -6.917 8.185 1.00 95.56 82 ARG A C 1
ATOM 672 O O . ARG A 1 82 ? 5.297 -5.897 8.352 1.00 95.56 82 ARG A O 1
ATOM 679 N N . GLU A 1 83 ? 4.460 -7.484 6.996 1.00 93.75 83 GLU A N 1
ATOM 680 C CA . GLU A 1 83 ? 5.092 -6.989 5.771 1.00 93.75 83 GLU A CA 1
ATOM 681 C C . GLU A 1 83 ? 4.629 -5.578 5.422 1.00 93.75 83 GLU A C 1
ATOM 683 O O . GLU A 1 83 ? 5.456 -4.698 5.214 1.00 93.75 83 GLU A O 1
ATOM 688 N N . VAL A 1 84 ? 3.323 -5.302 5.445 1.00 95.44 84 VAL A N 1
ATOM 689 C CA . VAL A 1 84 ? 2.790 -3.965 5.132 1.00 95.44 84 VAL A CA 1
ATOM 690 C C . VAL A 1 84 ? 3.269 -2.883 6.110 1.00 95.44 84 VAL A C 1
ATOM 692 O O . VAL A 1 84 ? 3.358 -1.714 5.737 1.00 95.44 84 VAL A O 1
ATOM 695 N N . ASN A 1 85 ? 3.644 -3.259 7.336 1.00 96.69 85 ASN A N 1
ATOM 696 C CA . ASN A 1 85 ? 4.220 -2.349 8.331 1.00 96.69 85 ASN A CA 1
ATOM 697 C C . ASN A 1 85 ? 5.753 -2.256 8.275 1.00 96.69 85 ASN A C 1
ATOM 699 O O . ASN A 1 85 ? 6.337 -1.419 8.957 1.00 96.69 85 ASN A O 1
ATOM 703 N N . THR A 1 86 ? 6.406 -3.081 7.459 1.00 93.25 86 THR A N 1
ATOM 704 C CA . THR A 1 86 ? 7.839 -2.980 7.172 1.00 93.25 86 THR A CA 1
ATOM 705 C C . THR A 1 86 ? 7.983 -2.188 5.880 1.00 93.25 86 THR A C 1
ATOM 707 O O . THR A 1 86 ? 7.431 -2.590 4.858 1.00 93.25 86 THR A O 1
ATOM 710 N N . LEU A 1 87 ? 8.650 -1.037 5.890 1.00 85.69 87 LEU A N 1
ATOM 711 C CA . LEU A 1 87 ? 8.797 -0.246 4.665 1.00 85.69 87 LEU A CA 1
ATOM 712 C C . LEU A 1 87 ? 9.649 -1.007 3.644 1.00 85.69 87 LEU A C 1
ATOM 714 O O . LEU A 1 87 ? 10.619 -1.661 4.020 1.00 85.69 87 LEU A O 1
ATOM 718 N N . TYR A 1 88 ? 9.241 -0.960 2.374 1.00 82.75 88 TYR A N 1
ATOM 719 C CA . TYR A 1 88 ? 10.114 -1.396 1.285 1.00 82.75 88 TYR A CA 1
ATOM 720 C C . TYR A 1 88 ? 11.386 -0.544 1.257 1.00 82.75 88 TYR A C 1
ATOM 722 O O . TYR A 1 88 ? 11.357 0.620 1.665 1.00 82.75 88 TYR A O 1
ATOM 730 N N . ASP A 1 89 ? 12.473 -1.120 0.749 1.00 83.81 89 ASP A N 1
ATOM 731 C CA . ASP A 1 89 ? 13.636 -0.339 0.345 1.00 83.81 89 ASP A CA 1
ATOM 732 C C . ASP A 1 89 ? 13.279 0.648 -0.783 1.00 83.81 89 ASP A C 1
ATOM 734 O O . ASP A 1 89 ? 12.265 0.523 -1.486 1.00 83.81 89 ASP A O 1
ATOM 738 N N . GLU A 1 90 ? 14.107 1.682 -0.921 1.00 83.19 90 GLU A N 1
ATOM 739 C CA . GLU A 1 90 ? 13.890 2.737 -1.912 1.00 83.19 90 GLU A CA 1
ATOM 740 C C . GLU A 1 90 ? 14.012 2.218 -3.353 1.00 83.19 90 GLU A C 1
ATOM 742 O O . GLU A 1 90 ? 13.341 2.747 -4.242 1.00 83.19 90 GLU A O 1
ATOM 747 N N . ASP A 1 91 ? 14.782 1.154 -3.591 1.00 84.12 91 ASP A N 1
ATOM 748 C CA . ASP A 1 91 ? 14.989 0.579 -4.924 1.00 84.12 91 ASP A CA 1
ATOM 749 C C . ASP A 1 91 ? 13.709 -0.093 -5.442 1.00 84.12 91 ASP A C 1
ATOM 751 O O . ASP A 1 91 ? 13.229 0.217 -6.537 1.00 84.12 91 ASP A O 1
ATOM 755 N N . THR A 1 92 ? 13.070 -0.918 -4.611 1.00 83.12 92 THR A N 1
ATOM 756 C CA . THR A 1 92 ? 11.782 -1.568 -4.893 1.00 83.12 92 THR A CA 1
ATOM 757 C C . THR A 1 92 ? 10.695 -0.529 -5.154 1.00 83.12 92 THR A C 1
ATOM 759 O O . THR A 1 92 ? 9.907 -0.637 -6.100 1.00 83.12 92 THR A O 1
ATOM 762 N N . ILE A 1 93 ? 10.659 0.526 -4.335 1.00 87.19 93 ILE A N 1
ATOM 763 C CA . ILE A 1 93 ? 9.723 1.642 -4.507 1.00 87.19 93 ILE A CA 1
ATOM 764 C C . ILE A 1 93 ? 9.979 2.368 -5.830 1.00 87.19 93 ILE A C 1
ATOM 766 O O . ILE A 1 93 ? 9.024 2.772 -6.502 1.00 87.19 93 ILE A O 1
ATOM 770 N N . THR A 1 94 ? 11.244 2.565 -6.193 1.00 88.31 94 THR A N 1
ATOM 771 C CA . THR A 1 94 ? 11.644 3.276 -7.409 1.00 88.31 94 THR A CA 1
ATOM 772 C C . THR A 1 94 ? 11.256 2.496 -8.658 1.00 88.31 94 THR A C 1
ATOM 774 O O . THR A 1 94 ? 10.654 3.081 -9.562 1.00 88.31 94 THR A O 1
ATOM 777 N N . ALA A 1 95 ? 11.494 1.182 -8.681 1.00 86.94 95 ALA A N 1
ATOM 778 C CA . ALA A 1 95 ? 11.071 0.310 -9.774 1.00 86.94 95 ALA A CA 1
ATOM 779 C C . ALA A 1 95 ? 9.551 0.390 -9.996 1.00 86.94 95 ALA A C 1
ATOM 781 O O . ALA A 1 95 ? 9.091 0.723 -11.092 1.00 86.94 95 ALA A O 1
ATOM 782 N N . LEU A 1 96 ? 8.764 0.221 -8.927 1.00 91.25 96 LEU A N 1
ATOM 783 C CA . LEU A 1 96 ? 7.306 0.304 -9.006 1.00 91.25 96 LEU A CA 1
ATOM 784 C C . LEU A 1 96 ? 6.824 1.692 -9.460 1.00 91.25 96 LEU A C 1
ATOM 786 O O . LEU A 1 96 ? 5.917 1.811 -10.286 1.00 91.25 96 LEU A O 1
ATOM 790 N N . ARG A 1 97 ? 7.423 2.771 -8.938 1.00 91.38 97 ARG A N 1
ATOM 791 C CA . ARG A 1 97 ? 7.100 4.142 -9.364 1.00 91.38 97 ARG A CA 1
ATOM 792 C C . ARG A 1 97 ? 7.411 4.366 -10.840 1.00 91.38 97 ARG A C 1
ATOM 794 O O . ARG A 1 97 ? 6.658 5.087 -11.494 1.00 91.38 97 ARG A O 1
ATOM 801 N N . GLY A 1 98 ? 8.456 3.729 -11.366 1.00 91.44 98 GLY A N 1
ATOM 802 C CA . GLY A 1 98 ? 8.759 3.700 -12.792 1.00 91.44 98 GLY A CA 1
ATOM 803 C C . GLY A 1 98 ? 7.575 3.184 -13.610 1.00 91.44 98 GLY A C 1
ATOM 804 O O . GLY A 1 98 ? 7.133 3.872 -14.534 1.00 91.44 98 GLY A O 1
ATOM 805 N N . SER A 1 99 ? 7.003 2.042 -13.218 1.00 92.38 99 SER A N 1
ATOM 806 C CA . SER A 1 99 ? 5.812 1.465 -13.857 1.00 92.38 99 SER A CA 1
ATOM 807 C C . SER A 1 99 ? 4.581 2.360 -13.713 1.00 92.38 99 SER A C 1
ATOM 809 O O . SER A 1 99 ? 3.917 2.658 -14.705 1.00 92.38 99 SER A O 1
ATOM 811 N N . VAL A 1 100 ? 4.331 2.911 -12.520 1.00 90.25 100 VAL A N 1
ATOM 812 C CA . VAL A 1 100 ? 3.213 3.842 -12.267 1.00 90.25 100 VAL A CA 1
ATOM 813 C C . VAL A 1 100 ? 3.317 5.118 -13.115 1.00 90.25 100 VAL A C 1
ATOM 815 O O . VAL A 1 100 ? 2.308 5.617 -13.617 1.00 90.25 100 VAL A O 1
ATOM 818 N N . GLN A 1 101 ? 4.518 5.680 -13.272 1.00 90.44 101 GLN A N 1
ATOM 819 C CA . GLN A 1 101 ? 4.721 6.928 -14.006 1.00 90.44 101 GLN A CA 1
ATOM 820 C C . GLN A 1 101 ? 4.665 6.717 -15.520 1.00 90.44 101 GLN A C 1
ATOM 822 O O . GLN A 1 101 ? 4.013 7.506 -16.208 1.00 90.44 101 GLN A O 1
ATOM 827 N N . LYS A 1 102 ? 5.332 5.667 -16.016 1.00 89.62 102 LYS A N 1
ATOM 828 C CA . LYS A 1 102 ? 5.493 5.385 -17.450 1.00 89.62 102 LYS A CA 1
ATOM 829 C C . LYS A 1 102 ? 4.361 4.538 -18.037 1.00 89.62 102 LYS A C 1
ATOM 831 O O . LYS A 1 102 ? 4.257 4.455 -19.253 1.00 89.62 102 LYS A O 1
ATOM 836 N N . GLY A 1 103 ? 3.531 3.915 -17.198 1.00 90.25 103 GLY A N 1
ATOM 837 C CA . GLY A 1 103 ? 2.478 2.997 -17.642 1.00 90.25 103 GLY A CA 1
ATOM 838 C C . GLY A 1 103 ? 3.023 1.694 -18.235 1.00 90.25 103 GLY A C 1
ATOM 839 O O . GLY A 1 103 ? 2.352 1.069 -19.051 1.00 90.25 103 GLY A O 1
ATOM 840 N N . ILE A 1 104 ? 4.247 1.304 -17.869 1.00 91.50 104 ILE A N 1
ATOM 841 C CA . ILE A 1 104 ? 4.873 0.068 -18.356 1.00 91.50 104 ILE A CA 1
ATOM 842 C C . ILE A 1 104 ? 4.487 -1.121 -17.468 1.00 91.50 104 ILE A C 1
ATOM 844 O O . ILE A 1 104 ? 4.185 -0.905 -16.291 1.00 91.50 104 ILE A O 1
ATOM 848 N N . PRO A 1 105 ? 4.506 -2.357 -18.005 1.00 94.50 105 PRO A N 1
ATOM 849 C CA . PRO A 1 105 ? 4.264 -3.555 -17.210 1.00 94.50 105 PRO A CA 1
ATOM 850 C C . PRO A 1 105 ? 5.163 -3.615 -15.969 1.00 94.50 105 PRO A C 1
ATOM 852 O O . PRO A 1 105 ? 6.265 -3.070 -15.987 1.00 94.50 105 PRO A O 1
ATOM 855 N N . TYR A 1 106 ? 4.670 -4.248 -14.907 1.00 94.06 106 TYR A N 1
ATOM 856 C CA . TYR A 1 106 ? 5.427 -4.535 -13.691 1.00 94.06 106 TYR A CA 1
ATOM 857 C C . TYR A 1 106 ? 5.443 -6.046 -13.452 1.00 94.06 106 TYR A C 1
ATOM 859 O O . TYR A 1 106 ? 4.382 -6.638 -13.237 1.00 94.06 106 TYR A O 1
ATOM 867 N N . GLY A 1 107 ? 6.624 -6.652 -13.520 1.00 93.44 107 GLY A N 1
ATOM 868 C CA . GLY A 1 107 ? 6.820 -8.089 -13.340 1.00 93.44 107 GLY A CA 1
ATOM 869 C C . GLY A 1 107 ? 8.281 -8.483 -13.529 1.00 93.44 107 GLY A C 1
ATOM 870 O O . GLY A 1 107 ? 9.169 -7.633 -13.477 1.00 93.44 107 GLY A O 1
ATOM 871 N N . ASP A 1 108 ? 8.530 -9.762 -13.782 1.00 92.69 108 ASP A N 1
ATOM 872 C CA . ASP A 1 108 ? 9.866 -10.250 -14.112 1.00 92.69 108 ASP A CA 1
ATOM 873 C C . ASP A 1 108 ? 10.330 -9.692 -15.468 1.00 92.69 108 ASP A C 1
ATOM 875 O O . ASP A 1 108 ? 9.533 -9.484 -16.389 1.00 92.69 108 ASP A O 1
ATOM 879 N N . GLU A 1 109 ? 11.638 -9.471 -15.630 1.00 90.06 109 GLU A N 1
ATOM 880 C CA . GLU A 1 109 ? 12.197 -8.811 -16.822 1.00 90.06 109 GLU A CA 1
ATOM 881 C C . GLU A 1 109 ? 11.810 -9.514 -18.133 1.00 90.06 109 GLU A C 1
ATOM 883 O O . GLU A 1 109 ? 11.467 -8.858 -19.122 1.00 90.06 109 GLU A O 1
ATOM 888 N N . GLU A 1 110 ? 11.810 -10.850 -18.141 1.00 91.62 110 GLU A N 1
ATOM 889 C CA . GLU A 1 110 ? 11.396 -11.650 -19.297 1.00 91.62 110 GLU A CA 1
ATOM 890 C C . GLU A 1 110 ? 9.908 -11.462 -19.622 1.00 91.62 110 GLU A C 1
ATOM 892 O O . GLU A 1 110 ? 9.527 -11.328 -20.794 1.00 91.62 110 GLU A O 1
ATOM 897 N N . TRP A 1 111 ? 9.061 -11.408 -18.591 1.00 93.94 111 TRP A N 1
ATOM 898 C CA . TRP A 1 111 ? 7.625 -11.195 -18.736 1.00 93.94 111 TRP A CA 1
ATOM 899 C C . TRP A 1 111 ? 7.324 -9.791 -19.259 1.00 93.94 111 TRP A C 1
ATOM 901 O O . TRP A 1 111 ? 6.553 -9.625 -20.214 1.00 93.94 111 TRP A O 1
ATOM 911 N N . GLU A 1 112 ? 7.992 -8.781 -18.701 1.00 91.19 112 GLU A N 1
ATOM 912 C CA . GLU A 1 112 ? 7.886 -7.406 -19.167 1.00 91.19 112 GLU A CA 1
ATOM 913 C C . GLU A 1 112 ? 8.348 -7.265 -20.620 1.00 91.19 112 GLU A C 1
ATOM 915 O O . GLU A 1 112 ? 7.671 -6.620 -21.425 1.00 91.19 112 GLU A O 1
ATOM 920 N N . ALA A 1 113 ? 9.487 -7.870 -20.980 1.00 90.38 113 ALA A N 1
ATOM 921 C CA . ALA A 1 113 ? 10.021 -7.840 -22.339 1.00 90.38 113 ALA A CA 1
ATOM 922 C C . ALA A 1 113 ? 9.057 -8.493 -23.339 1.00 90.38 113 ALA A C 1
ATOM 924 O O . ALA A 1 113 ? 8.869 -7.984 -24.448 1.00 90.38 113 ALA A O 1
ATOM 925 N N . ARG A 1 114 ? 8.398 -9.588 -22.944 1.00 92.44 114 ARG A N 1
ATOM 926 C CA . ARG A 1 114 ? 7.373 -10.254 -23.756 1.00 92.44 114 ARG A CA 1
ATOM 927 C C . ARG A 1 114 ? 6.160 -9.359 -24.008 1.00 92.44 114 ARG A C 1
ATOM 929 O O . ARG A 1 114 ? 5.670 -9.324 -25.134 1.00 92.44 114 ARG A O 1
ATOM 936 N N . LEU A 1 115 ? 5.681 -8.626 -23.001 1.00 89.56 115 LEU A N 1
ATOM 937 C CA . LEU A 1 115 ? 4.545 -7.711 -23.168 1.00 89.56 115 LEU A CA 1
ATOM 938 C C . LEU A 1 115 ? 4.902 -6.455 -23.962 1.00 89.56 115 LEU A C 1
ATOM 940 O O . LEU A 1 115 ? 4.098 -6.010 -24.777 1.00 89.56 115 LEU A O 1
ATOM 944 N N . LYS A 1 116 ? 6.112 -5.916 -23.780 1.00 83.12 116 LYS A N 1
ATOM 945 C CA . LYS A 1 116 ? 6.601 -4.755 -24.541 1.00 83.12 116 LYS A CA 1
ATOM 946 C C . LYS A 1 116 ? 6.735 -5.050 -26.040 1.00 83.12 116 LYS A C 1
ATOM 948 O O . LYS A 1 116 ? 6.562 -4.141 -26.830 1.00 83.12 116 LYS A O 1
ATOM 953 N N . LYS A 1 117 ? 7.000 -6.302 -26.436 1.00 72.62 117 LYS A N 1
ATOM 954 C CA . LYS A 1 117 ? 7.047 -6.731 -27.851 1.00 72.62 117 LYS A CA 1
ATOM 955 C C . LYS A 1 117 ? 5.670 -6.906 -28.503 1.00 72.62 117 LYS A C 1
ATOM 957 O O . LYS A 1 117 ? 5.598 -7.056 -29.718 1.00 72.62 117 LYS A O 1
ATOM 962 N N . LYS A 1 118 ? 4.602 -6.986 -27.706 1.00 60.12 118 LYS A N 1
ATOM 963 C CA . LYS A 1 118 ? 3.236 -7.257 -28.180 1.00 60.12 118 LYS A CA 1
ATOM 964 C C . LYS A 1 118 ? 2.418 -5.976 -28.416 1.00 60.12 118 LYS A C 1
ATOM 966 O O . LYS A 1 118 ? 1.352 -6.062 -29.018 1.00 60.12 118 LYS A O 1
ATOM 971 N N . ASN A 1 119 ? 2.920 -4.832 -27.952 1.00 47.66 119 ASN A N 1
ATOM 972 C CA . ASN A 1 119 ? 2.356 -3.493 -28.144 1.00 47.66 119 ASN A CA 1
ATOM 973 C C . ASN A 1 119 ? 3.212 -2.694 -29.128 1.00 47.66 119 ASN A C 1
ATOM 975 O O . ASN A 1 119 ? 2.640 -1.789 -29.770 1.00 47.66 119 ASN A O 1
#

pLDDT: mean 88.68, std 12.08, range [45.94, 98.0]

Secondary structure (DSSP, 8-state):
--------S-S--S------B-TTHHHHHHHHHHHHHHHHTTS-SSGGG-TTSHHHHHHH--HHHHTTPPPPSSPPPTTHHHHHHSPPPHHHHHHHHHHHHHT--BS-HHHHHHHHTT-

Radius of gyration: 17.49 Å; chains: 1; bounding box: 44×49×41 Å

Sequence (119 aa):
MKTKSIGHGHLYQGTYKSFPIEEDQHATTVIRYVEQNPLRAKLVHKAQDWKYGSLYRRLSGTPKQKRLLAPLPVRLPVNYLREVNTLYDEDTITALRGSVQKGIPYGDEEWEARLKKKN